Protein AF-A0A132PAQ7-F1 (afdb_monomer)

InterPro domains:
  IPR001123 Amino acid exporter protein, LeuE-type [PF01810] (1-155)
  IPR001123 Amino acid exporter protein, LeuE-type [PTHR30086] (1-157)

Mean predicted aligned error: 10.14 Å

Foldseek 3Di:
DLVLLLVLLVLLQVCVLVVCVVDPVSVVCLLLQLLVVLLVVLVVLLVCLVDVPPCPVVPDDPCPPVNVVVVVCCNSPSNSVNNCVRRNVSSVVLVVVPVCSVVSSVVSSVVVVVVVVVVVVVVVVCVVVVVDPVVSSVVSNVSSCVSNVVSVVSVVD

Radius of gyration: 18.15 Å; Cα contacts (8 Å, |Δi|>4): 152; chains: 1; bounding box: 45×29×49 Å

Organism: NCBI:txid59750

Structure (mmCIF, N/CA/C/O backbone):
data_AF-A0A132PAQ7-F1
#
_entry.id   AF-A0A132PAQ7-F1
#
loop_
_atom_site.group_PDB
_atom_site.id
_atom_site.type_symbol
_atom_site.label_atom_id
_atom_site.label_alt_id
_atom_site.label_comp_id
_atom_site.label_asym_id
_atom_site.label_entity_id
_atom_site.label_seq_id
_atom_site.pdbx_PDB_ins_code
_atom_site.Cartn_x
_atom_site.Cartn_y
_atom_site.Cartn_z
_atom_site.occupancy
_atom_site.B_iso_or_equiv
_atom_site.auth_seq_id
_atom_site.auth_comp_id
_atom_site.auth_asym_id
_atom_site.auth_atom_id
_atom_site.pdbx_PDB_model_num
ATOM 1 N N . CYS A 1 1 ? 2.328 -9.020 2.615 1.00 73.94 1 CYS A N 1
ATOM 2 C CA . CYS A 1 1 ? 2.562 -7.626 2.192 1.00 73.94 1 CYS A CA 1
ATOM 3 C C . CYS A 1 1 ? 3.959 -7.473 1.605 1.00 73.94 1 CYS A C 1
ATOM 5 O O . CYS A 1 1 ? 4.040 -7.454 0.395 1.00 73.94 1 CYS A O 1
ATOM 7 N N . THR A 1 2 ? 5.050 -7.546 2.380 1.00 73.81 2 THR A N 1
ATOM 8 C CA . THR A 1 2 ? 6.428 -7.390 1.849 1.00 73.81 2 THR A CA 1
ATOM 9 C C . THR A 1 2 ? 6.793 -8.345 0.702 1.00 73.81 2 THR A C 1
ATOM 11 O O . THR A 1 2 ? 7.418 -7.928 -0.261 1.00 73.81 2 THR A O 1
ATOM 14 N N . ILE A 1 3 ? 6.377 -9.619 0.763 1.00 75.44 3 ILE A N 1
ATOM 15 C CA . ILE A 1 3 ? 6.592 -10.574 -0.345 1.00 75.44 3 ILE A CA 1
ATOM 16 C C . ILE A 1 3 ? 5.787 -10.167 -1.590 1.00 75.44 3 ILE A C 1
ATOM 18 O O . ILE A 1 3 ? 6.291 -10.262 -2.703 1.00 75.44 3 ILE A O 1
ATOM 22 N N . SER A 1 4 ? 4.551 -9.693 -1.411 1.00 76.12 4 SER A N 1
ATOM 23 C CA . SER A 1 4 ? 3.719 -9.201 -2.513 1.00 76.12 4 SER A CA 1
ATOM 24 C C . SER A 1 4 ? 4.343 -7.963 -3.162 1.00 76.12 4 SER A C 1
ATOM 26 O O . SER A 1 4 ? 4.455 -7.922 -4.381 1.00 76.12 4 SER A O 1
ATOM 28 N N . ASP A 1 5 ? 4.818 -7.003 -2.361 1.00 80.12 5 ASP A N 1
ATOM 29 C CA . ASP A 1 5 ? 5.532 -5.816 -2.846 1.00 80.12 5 ASP A CA 1
ATOM 30 C C . ASP A 1 5 ? 6.800 -6.206 -3.602 1.00 80.12 5 ASP A C 1
ATOM 32 O O . ASP A 1 5 ? 7.032 -5.700 -4.690 1.00 80.12 5 ASP A O 1
ATOM 36 N N . LEU A 1 6 ? 7.593 -7.148 -3.079 1.00 82.25 6 LEU A N 1
ATOM 37 C CA . LEU A 1 6 ? 8.778 -7.660 -3.769 1.00 82.25 6 LEU A CA 1
ATOM 38 C C . LEU A 1 6 ? 8.431 -8.189 -5.167 1.00 82.25 6 LEU A C 1
ATOM 40 O O . LEU A 1 6 ? 9.117 -7.854 -6.131 1.00 82.25 6 LEU A O 1
ATOM 44 N N . ILE A 1 7 ? 7.365 -8.988 -5.283 1.00 79.88 7 ILE A N 1
ATOM 45 C CA . ILE A 1 7 ? 6.910 -9.540 -6.566 1.00 79.88 7 ILE A CA 1
ATOM 46 C C . ILE A 1 7 ? 6.444 -8.417 -7.504 1.00 79.88 7 ILE A C 1
ATOM 48 O O . ILE A 1 7 ? 6.826 -8.411 -8.672 1.00 79.88 7 ILE A O 1
ATOM 52 N N . LEU A 1 8 ? 5.663 -7.454 -7.005 1.00 77.44 8 LEU A N 1
ATOM 53 C CA . LEU A 1 8 ? 5.148 -6.332 -7.798 1.00 77.44 8 LEU A CA 1
ATOM 54 C C . LEU A 1 8 ? 6.270 -5.393 -8.269 1.00 77.44 8 LEU A C 1
ATOM 56 O O . LEU A 1 8 ? 6.314 -5.032 -9.443 1.00 77.44 8 LEU A O 1
ATOM 60 N N . ILE A 1 9 ? 7.216 -5.054 -7.392 1.00 79.81 9 ILE A N 1
ATOM 61 C CA . ILE A 1 9 ? 8.393 -4.234 -7.712 1.00 79.81 9 ILE A CA 1
ATOM 62 C C . ILE A 1 9 ? 9.262 -4.952 -8.749 1.00 79.81 9 ILE A C 1
ATOM 64 O O . ILE A 1 9 ? 9.651 -4.353 -9.751 1.00 79.81 9 ILE A O 1
ATOM 68 N N . ALA A 1 10 ? 9.529 -6.249 -8.556 1.00 77.50 10 ALA A N 1
ATOM 69 C CA . ALA A 1 10 ? 10.295 -7.043 -9.513 1.00 77.50 10 ALA A CA 1
ATOM 70 C C . ALA A 1 10 ? 9.596 -7.118 -10.881 1.00 77.50 10 ALA A C 1
ATOM 72 O O . ALA A 1 10 ? 10.254 -6.952 -11.907 1.00 77.50 10 ALA A O 1
ATOM 73 N N . ALA A 1 11 ? 8.272 -7.299 -10.907 1.00 77.81 11 ALA A N 1
ATOM 74 C CA . ALA A 1 11 ? 7.479 -7.287 -12.135 1.00 77.81 11 ALA A CA 1
ATOM 75 C C . ALA A 1 11 ? 7.517 -5.916 -12.838 1.00 77.81 11 ALA A C 1
ATOM 77 O O . ALA A 1 11 ? 7.661 -5.855 -14.061 1.00 77.81 11 ALA A O 1
ATOM 78 N N . GLY A 1 12 ? 7.452 -4.817 -12.080 1.00 76.25 12 GLY A N 1
ATOM 79 C CA . GLY A 1 12 ? 7.581 -3.458 -12.612 1.00 76.25 12 GLY A CA 1
ATOM 80 C C . GLY A 1 12 ? 8.935 -3.217 -13.274 1.00 76.25 12 GLY A C 1
ATOM 81 O O . GLY A 1 12 ? 8.996 -2.783 -14.425 1.00 76.25 12 GLY A O 1
ATOM 82 N N . ILE A 1 13 ? 10.022 -3.593 -12.594 1.00 76.50 13 ILE A N 1
ATOM 83 C CA . ILE A 1 13 ? 11.398 -3.476 -13.110 1.00 76.50 13 ILE A CA 1
ATOM 84 C C . ILE A 1 13 ? 11.619 -4.378 -14.330 1.00 76.50 13 ILE A C 1
ATOM 86 O O . ILE A 1 13 ? 12.286 -3.971 -15.282 1.00 76.50 13 ILE A O 1
ATOM 90 N N . ALA A 1 14 ? 11.029 -5.577 -14.332 1.00 76.75 14 ALA A N 1
ATOM 91 C CA . ALA A 1 14 ? 11.078 -6.513 -15.456 1.00 76.75 14 ALA A CA 1
ATOM 92 C C . ALA A 1 14 ? 10.315 -6.021 -16.703 1.00 76.75 14 ALA A C 1
ATOM 94 O O . ALA A 1 14 ? 10.433 -6.636 -17.761 1.00 76.75 14 ALA A O 1
ATOM 95 N N . GLY A 1 15 ? 9.569 -4.914 -16.604 1.00 70.44 15 GLY A N 1
ATOM 96 C CA . GLY A 1 15 ? 8.917 -4.261 -17.741 1.00 70.44 15 GLY A CA 1
ATOM 97 C C . GLY A 1 15 ? 7.426 -4.560 -17.884 1.00 70.44 15 GLY A C 1
ATOM 98 O O . GLY A 1 15 ? 6.812 -4.107 -18.849 1.00 70.44 15 GLY A O 1
ATOM 99 N N . VAL A 1 16 ? 6.806 -5.250 -16.919 1.00 70.75 16 VAL A N 1
ATOM 100 C CA . VAL A 1 16 ? 5.350 -5.496 -16.924 1.00 70.75 16 VAL A CA 1
ATOM 101 C C . VAL A 1 16 ? 4.570 -4.174 -16.895 1.00 70.75 16 VAL A C 1
ATOM 103 O O . VAL A 1 16 ? 3.517 -4.068 -17.519 1.00 70.75 16 VAL A O 1
ATOM 106 N N . GLY A 1 17 ? 5.121 -3.129 -16.267 1.00 66.06 17 GLY A N 1
ATOM 107 C CA . GLY A 1 17 ? 4.528 -1.789 -16.258 1.00 66.06 17 GLY A CA 1
ATOM 108 C C . GLY A 1 17 ? 4.386 -1.173 -17.655 1.00 66.06 17 GLY A C 1
ATOM 109 O O . GLY A 1 17 ? 3.358 -0.572 -17.950 1.00 66.06 17 GLY A O 1
ATOM 110 N N . ALA A 1 18 ? 5.360 -1.398 -18.544 1.00 67.75 18 ALA A N 1
ATOM 111 C CA . ALA A 1 18 ? 5.318 -0.911 -19.925 1.00 67.75 18 ALA A CA 1
ATOM 112 C C . ALA A 1 18 ? 4.283 -1.660 -20.787 1.00 67.75 18 ALA A C 1
ATOM 114 O O . ALA A 1 18 ? 3.710 -1.096 -21.716 1.00 67.75 18 ALA A O 1
ATOM 115 N N . LEU A 1 19 ? 4.010 -2.929 -20.466 1.00 70.25 19 LEU A N 1
ATOM 116 C CA . LEU A 1 19 ? 2.978 -3.722 -21.140 1.00 70.25 19 LEU A CA 1
ATOM 117 C C . LEU A 1 19 ? 1.561 -3.279 -20.736 1.00 70.25 19 LEU A C 1
ATOM 119 O O . LEU A 1 19 ? 0.648 -3.284 -21.564 1.00 70.25 19 LEU A O 1
ATOM 123 N N . ILE A 1 20 ? 1.390 -2.873 -19.474 1.00 68.62 20 ILE A N 1
ATOM 124 C CA . ILE A 1 20 ? 0.122 -2.358 -18.939 1.00 68.62 20 ILE A CA 1
ATOM 125 C C . ILE A 1 20 ? -0.188 -0.972 -19.522 1.00 68.62 20 ILE A C 1
ATOM 127 O O . ILE A 1 20 ? -1.321 -0.736 -19.934 1.00 68.62 20 ILE A O 1
ATOM 131 N N . THR A 1 21 ? 0.797 -0.072 -19.631 1.00 67.06 21 THR A N 1
ATOM 132 C CA . THR A 1 21 ? 0.593 1.259 -20.242 1.00 67.06 21 THR A CA 1
ATOM 133 C C . THR A 1 21 ? 0.325 1.204 -21.743 1.00 67.06 21 THR A C 1
ATOM 135 O O . THR A 1 21 ? -0.318 2.106 -22.275 1.00 67.06 21 THR A O 1
ATOM 138 N N . ALA A 1 22 ? 0.747 0.135 -22.424 1.00 74.81 22 ALA A N 1
ATOM 139 C CA . ALA A 1 22 ? 0.405 -0.107 -23.824 1.00 74.81 22 ALA A CA 1
ATOM 140 C C . ALA A 1 22 ? -1.086 -0.444 -24.047 1.00 74.81 22 ALA A C 1
ATOM 142 O O . ALA A 1 22 ? -1.541 -0.414 -25.188 1.00 74.81 22 ALA A O 1
ATOM 143 N N . HIS A 1 23 ? -1.851 -0.740 -22.985 1.00 76.31 23 HIS A N 1
ATOM 144 C CA . HIS A 1 23 ? -3.280 -1.065 -23.048 1.00 76.31 23 HIS A CA 1
ATOM 145 C C . HIS A 1 23 ? -4.112 -0.044 -22.243 1.00 76.31 23 HIS A C 1
ATOM 147 O O . HIS A 1 23 ? -4.340 -0.236 -21.045 1.00 76.31 23 HIS A O 1
ATOM 153 N N . PRO A 1 24 ? -4.623 1.025 -22.884 1.00 69.81 24 PRO A N 1
ATOM 154 C CA . PRO A 1 24 ? -5.390 2.086 -22.217 1.00 69.81 24 PRO A CA 1
ATOM 155 C C . PRO A 1 24 ? -6.639 1.576 -21.479 1.00 69.81 24 PRO A C 1
ATOM 157 O O . PRO A 1 24 ? -6.993 2.074 -20.406 1.00 69.81 24 PRO A O 1
ATOM 160 N N . ASP A 1 25 ? -7.276 0.534 -22.015 1.00 76.06 25 ASP A N 1
ATOM 161 C CA . ASP A 1 25 ? -8.453 -0.088 -21.405 1.00 76.06 25 ASP A CA 1
ATOM 162 C C . ASP A 1 25 ? -8.104 -0.798 -20.090 1.00 76.06 25 ASP A C 1
ATOM 164 O O . ASP A 1 25 ? -8.870 -0.732 -19.128 1.00 76.06 25 ASP A O 1
ATOM 168 N N . ALA A 1 26 ? -6.917 -1.409 -19.995 1.00 70.94 26 ALA A N 1
ATOM 169 C CA . ALA A 1 26 ? -6.454 -2.068 -18.775 1.00 70.94 26 ALA A CA 1
ATOM 170 C C . ALA A 1 26 ? -6.206 -1.054 -17.648 1.00 70.94 26 ALA A C 1
ATOM 172 O O . ALA A 1 26 ? -6.572 -1.308 -16.501 1.00 70.94 26 ALA A O 1
ATOM 173 N N . VAL A 1 27 ? -5.656 0.119 -17.978 1.00 70.00 27 VAL A N 1
ATOM 174 C CA . VAL A 1 27 ? -5.460 1.225 -17.026 1.00 70.00 27 VAL A CA 1
ATOM 175 C C . VAL A 1 27 ? -6.806 1.781 -16.553 1.00 70.00 27 VAL A C 1
ATOM 177 O O . VAL A 1 27 ? -6.991 2.016 -15.360 1.00 70.00 27 VAL A O 1
ATOM 180 N N . THR A 1 28 ? -7.775 1.927 -17.458 1.00 74.44 28 THR A N 1
ATOM 181 C CA . THR A 1 28 ? -9.130 2.400 -17.128 1.00 74.44 28 THR A CA 1
ATOM 182 C C . THR A 1 28 ? -9.869 1.426 -16.210 1.00 74.44 28 THR A C 1
ATOM 184 O O . THR A 1 28 ? -10.398 1.824 -15.170 1.00 74.44 28 THR A O 1
ATOM 187 N N . VAL A 1 29 ? -9.862 0.132 -16.546 1.00 74.81 29 VAL A N 1
ATOM 188 C CA . VAL A 1 29 ? -10.460 -0.920 -15.709 1.00 74.81 29 VAL A CA 1
ATOM 189 C C . VAL A 1 29 ? -9.766 -0.983 -14.354 1.00 74.81 29 VAL A C 1
ATOM 191 O O . VAL A 1 29 ? -10.434 -1.102 -13.326 1.00 74.81 29 VAL A O 1
ATOM 194 N N . ALA A 1 30 ? -8.441 -0.835 -14.328 1.00 72.06 30 ALA A N 1
ATOM 195 C CA . ALA A 1 30 ? -7.699 -0.785 -13.085 1.00 72.06 30 ALA A CA 1
ATOM 196 C C . ALA A 1 30 ? -8.076 0.432 -12.230 1.00 72.06 30 ALA A C 1
ATOM 198 O O . ALA A 1 30 ? -8.222 0.324 -11.013 1.00 72.06 30 ALA A O 1
ATOM 199 N N . LYS A 1 31 ? -8.315 1.580 -12.860 1.00 71.06 31 LYS A N 1
ATOM 200 C CA . LYS A 1 31 ? -8.721 2.799 -12.168 1.00 71.06 31 LYS A CA 1
ATOM 201 C C . LYS A 1 31 ? -10.095 2.669 -11.505 1.00 71.06 31 LYS A C 1
ATOM 203 O O . LYS A 1 31 ? -10.242 2.860 -10.298 1.00 71.06 31 LYS A O 1
ATOM 208 N N . PHE A 1 32 ? -11.105 2.281 -12.276 1.00 72.62 32 PHE A N 1
ATOM 209 C CA . PHE A 1 32 ? -12.465 2.145 -11.750 1.00 72.62 32 PHE A CA 1
ATOM 210 C C . PHE A 1 32 ? -12.620 0.931 -10.826 1.00 72.62 32 PHE A C 1
ATOM 212 O O . PHE A 1 32 ? -13.321 1.015 -9.816 1.00 72.62 32 PHE A O 1
ATOM 219 N N . GLY A 1 33 ? -11.924 -0.175 -11.109 1.00 74.69 33 GLY A N 1
ATOM 220 C CA . GLY A 1 33 ? -11.897 -1.349 -10.236 1.00 74.69 33 GLY A CA 1
ATOM 221 C C . GLY A 1 33 ? -11.261 -1.050 -8.876 1.00 74.69 33 GLY A C 1
ATOM 222 O O . GLY A 1 33 ? -11.780 -1.481 -7.847 1.00 74.69 33 GLY A O 1
ATOM 223 N N . GLY A 1 34 ? -10.185 -0.256 -8.853 1.00 70.56 34 GLY A N 1
ATOM 224 C CA . GLY A 1 34 ? -9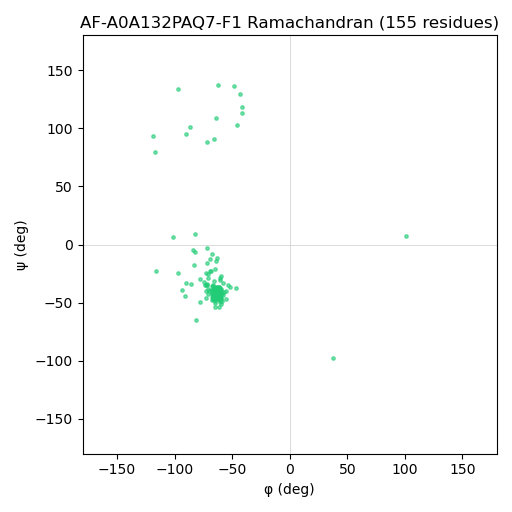.492 0.145 -7.626 1.00 70.56 34 GLY A CA 1
ATOM 225 C C . GLY A 1 34 ? -10.365 1.058 -6.779 1.00 70.56 34 GLY A C 1
ATOM 226 O O . GLY A 1 34 ? -10.549 0.806 -5.588 1.00 70.56 34 GLY A O 1
ATOM 227 N N . ALA A 1 35 ? -11.001 2.044 -7.416 1.00 69.88 35 ALA A N 1
ATOM 228 C CA . ALA A 1 35 ? -11.958 2.927 -6.761 1.00 69.88 35 ALA A CA 1
ATOM 229 C C . ALA A 1 35 ? -13.138 2.150 -6.147 1.00 69.88 35 ALA A C 1
ATOM 231 O O . ALA A 1 35 ? -13.443 2.325 -4.965 1.00 69.88 35 ALA A O 1
ATOM 232 N N . ALA A 1 36 ? -13.765 1.242 -6.905 1.00 74.50 36 ALA A N 1
ATOM 233 C CA . ALA A 1 36 ? -14.880 0.429 -6.416 1.00 74.50 36 ALA A CA 1
ATOM 234 C C . ALA A 1 36 ? -14.475 -0.463 -5.229 1.00 74.50 36 ALA A C 1
ATOM 236 O O . ALA A 1 36 ? -15.215 -0.570 -4.247 1.00 74.50 36 ALA A O 1
ATOM 237 N N . PHE A 1 37 ? -13.285 -1.065 -5.290 1.00 72.06 37 PHE A N 1
ATOM 238 C CA . PHE A 1 37 ? -12.756 -1.906 -4.222 1.00 72.06 37 PHE A CA 1
ATOM 239 C C . PHE A 1 37 ? -12.466 -1.109 -2.938 1.00 72.06 37 PHE A C 1
ATOM 241 O O . PHE A 1 37 ? -12.909 -1.506 -1.856 1.00 72.06 37 PHE A O 1
ATOM 248 N N . LEU A 1 38 ? -11.793 0.042 -3.053 1.00 70.06 38 LEU A N 1
ATOM 249 C CA . LEU A 1 38 ? -11.491 0.927 -1.921 1.00 70.06 38 LEU A CA 1
ATOM 250 C C . LEU A 1 38 ? -12.767 1.452 -1.252 1.00 70.06 38 LEU A C 1
ATOM 252 O O . LEU A 1 38 ? -12.888 1.403 -0.026 1.00 70.06 38 LEU A O 1
ATOM 256 N N . ILE A 1 39 ? -13.751 1.884 -2.047 1.00 72.19 39 ILE A N 1
ATOM 257 C CA . ILE A 1 39 ? -15.047 2.353 -1.540 1.00 72.19 39 ILE A CA 1
ATOM 258 C C . ILE A 1 39 ? -15.794 1.206 -0.849 1.00 72.19 39 ILE A C 1
ATOM 260 O O . ILE A 1 39 ? -16.274 1.377 0.272 1.00 7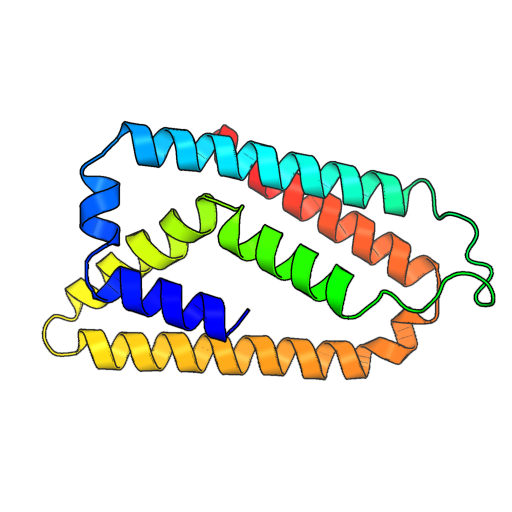2.19 39 ILE A O 1
ATOM 264 N N . GLY A 1 40 ? -15.856 0.020 -1.464 1.00 73.75 40 GLY A N 1
ATOM 265 C CA . GLY A 1 40 ? -16.511 -1.153 -0.879 1.00 73.75 40 GLY A CA 1
ATOM 266 C C . GLY A 1 40 ? -15.901 -1.569 0.463 1.00 73.75 40 GLY A C 1
ATOM 267 O O . GLY A 1 40 ? -16.628 -1.818 1.431 1.00 73.75 40 GLY A O 1
ATOM 268 N N . TYR A 1 41 ? -14.569 -1.576 0.558 1.00 70.00 41 TYR A N 1
ATOM 269 C CA . TYR A 1 41 ? -13.869 -1.855 1.811 1.00 70.00 41 TYR A CA 1
ATOM 270 C C . TYR A 1 41 ? -14.093 -0.753 2.857 1.00 70.00 41 TYR A C 1
ATOM 272 O O . TYR A 1 41 ? -14.372 -1.05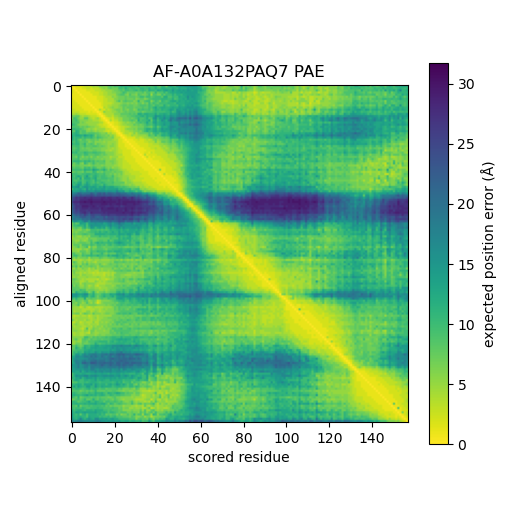2 4.020 1.00 70.00 41 TYR A O 1
ATOM 280 N N . GLY A 1 42 ? -14.047 0.518 2.451 1.00 69.44 42 GLY A N 1
ATOM 281 C CA . GLY A 1 42 ? -14.336 1.651 3.328 1.00 69.44 42 GLY A CA 1
ATOM 282 C C . GLY A 1 42 ? -15.752 1.603 3.911 1.00 69.44 42 GLY A C 1
ATOM 283 O O . GLY A 1 42 ? -15.936 1.830 5.107 1.00 69.44 42 GLY A O 1
ATOM 284 N N . VAL A 1 43 ? -16.745 1.194 3.116 1.00 75.19 43 VAL A N 1
ATOM 285 C CA . VAL A 1 43 ? -18.120 0.954 3.588 1.00 75.19 43 VAL A CA 1
ATOM 286 C C . VAL A 1 43 ? -18.174 -0.212 4.579 1.00 75.19 43 VAL A C 1
ATOM 288 O O . VAL A 1 43 ? -18.868 -0.123 5.595 1.00 75.19 43 VAL A O 1
ATOM 291 N N . LEU A 1 44 ? -17.437 -1.300 4.337 1.00 71.38 44 LEU A N 1
ATOM 292 C CA . LEU A 1 44 ? -17.366 -2.426 5.272 1.00 71.38 44 LEU A CA 1
ATOM 293 C C . LEU A 1 44 ? -16.755 -2.007 6.621 1.00 71.38 44 LEU A C 1
ATOM 295 O O . LEU A 1 44 ? -17.295 -2.368 7.670 1.00 71.38 44 LEU A O 1
ATOM 299 N N . ALA A 1 45 ? -15.683 -1.211 6.599 1.00 69.00 45 ALA A N 1
ATOM 300 C CA . ALA A 1 45 ? -15.062 -0.640 7.795 1.00 69.00 45 ALA A CA 1
ATOM 301 C C . ALA A 1 45 ? -16.012 0.330 8.526 1.00 69.00 45 ALA A C 1
ATOM 303 O O . ALA A 1 45 ? -16.205 0.210 9.736 1.00 69.00 45 ALA A O 1
ATOM 304 N N . ALA A 1 46 ? -16.714 1.206 7.797 1.00 71.62 46 ALA A N 1
ATOM 305 C CA . ALA A 1 46 ? -17.715 2.112 8.369 1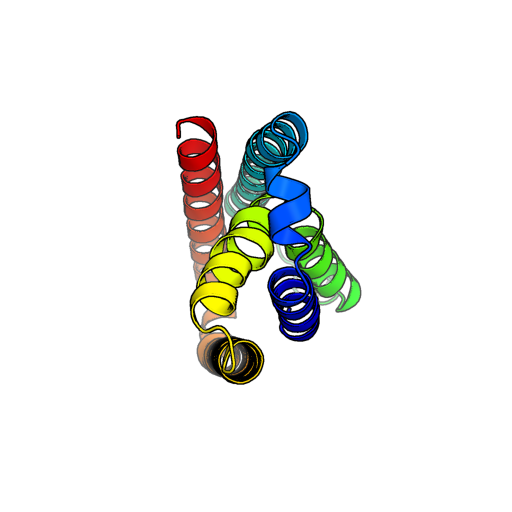.00 71.62 46 ALA A CA 1
ATOM 306 C C . ALA A 1 46 ? -18.857 1.349 9.062 1.00 71.62 46 ALA A C 1
ATOM 308 O O . ALA A 1 46 ? -19.275 1.702 10.168 1.00 71.62 46 ALA A O 1
ATOM 309 N N . ARG A 1 47 ? -19.332 0.249 8.457 1.00 74.44 47 ARG A N 1
ATOM 310 C CA . ARG A 1 47 ? -20.352 -0.621 9.068 1.00 74.44 47 ARG A CA 1
ATOM 311 C C . ARG A 1 47 ? -19.855 -1.267 10.363 1.00 74.44 47 ARG A C 1
ATOM 313 O O . ARG A 1 47 ? -20.639 -1.351 11.309 1.00 74.44 47 ARG A O 1
ATOM 320 N N . ARG A 1 48 ? -18.582 -1.683 10.433 1.00 70.19 48 ARG A N 1
ATOM 321 C CA . ARG A 1 48 ? -17.958 -2.225 11.659 1.00 70.19 48 ARG A CA 1
ATOM 322 C C . ARG A 1 48 ? -17.846 -1.163 12.760 1.00 70.19 48 ARG A C 1
ATOM 324 O O . ARG A 1 48 ? -18.189 -1.453 13.905 1.00 70.19 48 ARG A O 1
ATOM 331 N N . ALA A 1 49 ? -17.500 0.077 12.407 1.00 66.38 49 ALA A N 1
ATOM 332 C CA . ALA A 1 49 ? -17.434 1.201 13.346 1.00 66.38 49 ALA A CA 1
ATOM 333 C C . ALA A 1 49 ? -18.812 1.616 13.912 1.00 66.38 49 ALA A C 1
ATOM 335 O O . ALA A 1 49 ? -18.916 2.040 15.072 1.00 66.38 49 ALA A O 1
ATOM 336 N N . TRP A 1 50 ? -19.871 1.512 13.098 1.00 66.88 50 TRP A N 1
ATOM 337 C CA . TRP A 1 50 ? -21.243 1.902 13.457 1.00 66.88 50 TRP A CA 1
ATOM 338 C C . TRP A 1 50 ? -22.037 0.815 14.177 1.00 66.88 50 TRP A C 1
ATOM 340 O O . TRP A 1 50 ? -22.842 1.128 15.053 1.00 66.88 50 TRP A O 1
ATOM 350 N N . ARG A 1 51 ? -21.816 -0.457 13.840 1.00 57.88 51 ARG A N 1
ATOM 351 C CA . ARG A 1 51 ? -22.389 -1.598 14.560 1.00 57.88 51 ARG A CA 1
ATOM 352 C C . ARG A 1 51 ? -21.254 -2.424 15.155 1.00 57.88 51 ARG A C 1
ATOM 354 O O . ARG A 1 51 ? -20.926 -3.475 14.598 1.00 57.88 51 ARG A O 1
ATOM 361 N N . PRO A 1 52 ? -20.672 -1.998 16.292 1.00 56.34 52 PRO A N 1
ATOM 362 C CA . PRO A 1 52 ? -19.815 -2.872 17.065 1.00 56.34 52 PRO A CA 1
ATOM 363 C C . PRO A 1 52 ? -20.710 -3.992 17.593 1.00 56.34 52 PRO A C 1
ATOM 365 O O . PRO A 1 52 ? -21.359 -3.853 18.624 1.00 56.34 52 PRO A O 1
ATOM 368 N N . SER A 1 53 ? -20.828 -5.080 16.826 1.00 51.34 53 SER A N 1
ATOM 369 C CA . SER A 1 53 ? -21.376 -6.353 17.309 1.00 51.34 53 SER A CA 1
ATOM 370 C C . SER A 1 53 ? -20.810 -6.571 18.704 1.00 51.34 53 SER A C 1
ATOM 372 O O . SER A 1 53 ? -19.588 -6.571 18.850 1.00 51.34 53 SER A O 1
ATOM 374 N N . THR A 1 54 ? -21.698 -6.628 19.694 1.00 45.03 54 THR A N 1
ATOM 375 C CA . THR A 1 54 ? -21.386 -6.752 21.116 1.00 45.03 54 THR A CA 1
ATOM 376 C C . THR A 1 54 ? -20.329 -7.830 21.280 1.00 45.03 54 THR A C 1
ATOM 378 O O . THR A 1 54 ? -20.600 -9.019 21.121 1.00 45.03 54 THR A O 1
ATOM 381 N N . LEU A 1 55 ? -19.091 -7.389 21.487 1.00 43.75 55 LEU A N 1
ATOM 382 C CA . LEU A 1 55 ? -17.953 -8.255 21.716 1.00 43.75 55 LEU A CA 1
ATOM 383 C C . LEU A 1 55 ? -18.146 -8.824 23.115 1.00 43.75 55 LEU A C 1
ATOM 385 O O . LEU A 1 55 ? -17.666 -8.241 24.079 1.00 43.75 55 LEU A O 1
ATOM 389 N N . ASN A 1 56 ? -18.864 -9.940 23.225 1.00 41.25 56 ASN A N 1
ATOM 390 C CA . ASN A 1 56 ? -18.543 -10.912 24.256 1.00 41.25 56 ASN A CA 1
ATOM 391 C C . ASN A 1 56 ? -17.137 -11.417 23.906 1.00 41.25 56 ASN A C 1
ATOM 393 O O . ASN A 1 56 ? -16.981 -12.110 22.893 1.00 41.25 56 ASN A O 1
ATOM 397 N N . PRO A 1 57 ? -16.094 -11.065 24.681 1.00 47.41 57 PRO A N 1
ATOM 398 C CA . PRO A 1 57 ? -14.726 -11.503 24.401 1.00 47.41 57 PRO A CA 1
ATOM 399 C C . PRO A 1 57 ? -14.577 -13.032 24.490 1.00 47.41 57 PRO A C 1
ATOM 401 O O . PRO A 1 57 ? -13.565 -13.577 24.067 1.00 47.41 57 PRO A O 1
ATOM 404 N N . SER A 1 58 ? -15.592 -13.717 25.030 1.00 44.59 58 SER A N 1
ATOM 405 C CA . SER A 1 58 ? -15.688 -15.166 25.190 1.00 44.59 58 SER A CA 1
ATOM 406 C C . SER A 1 58 ? -16.186 -15.928 23.953 1.00 44.59 58 SER A C 1
ATOM 408 O O . SER A 1 58 ? -15.970 -17.134 23.893 1.00 44.59 58 SER A O 1
ATOM 410 N N . GLU A 1 59 ? -16.819 -15.281 22.964 1.00 42.03 59 GLU A N 1
ATOM 411 C CA . GLU A 1 59 ? -17.456 -15.992 21.831 1.00 42.03 59 GLU A CA 1
ATOM 412 C C . GLU A 1 59 ? -16.839 -15.693 20.460 1.00 42.03 59 GLU A C 1
ATOM 414 O O . GLU A 1 59 ? -16.923 -16.520 19.547 1.00 42.03 59 GLU A O 1
ATOM 419 N N . ARG A 1 60 ? -16.158 -14.552 20.285 1.00 46.84 60 ARG A N 1
ATOM 420 C CA . ARG A 1 60 ? -15.371 -14.319 19.068 1.00 46.84 60 ARG A CA 1
ATOM 421 C C . ARG A 1 60 ? -13.980 -14.901 19.230 1.00 46.84 60 ARG A C 1
ATOM 423 O O . ARG A 1 60 ? -13.101 -14.296 19.835 1.00 46.84 60 ARG A O 1
ATOM 430 N N . SER A 1 61 ? -13.797 -16.072 18.623 1.00 47.97 61 SER A N 1
ATOM 431 C CA . SER A 1 61 ? -12.481 -16.626 18.312 1.00 47.97 61 SER A CA 1
ATOM 432 C C . SER A 1 61 ? -11.595 -15.496 17.755 1.00 47.97 61 SER A C 1
ATOM 434 O O . SER A 1 61 ? -12.075 -14.767 16.878 1.00 47.97 61 SER A O 1
ATOM 436 N N . PRO A 1 62 ? -10.366 -15.290 18.272 1.00 54.00 62 PRO A N 1
ATOM 437 C CA . PRO A 1 62 ? -9.478 -14.234 17.789 1.00 54.00 62 PRO A CA 1
ATOM 438 C C . PRO A 1 62 ? -9.423 -14.293 16.264 1.00 54.00 62 PRO A C 1
ATOM 440 O O . PRO A 1 62 ? -9.371 -15.398 15.716 1.00 54.00 62 PRO A O 1
ATOM 443 N N . ALA A 1 63 ? -9.503 -13.128 15.601 1.00 55.34 63 ALA A N 1
ATOM 444 C CA . ALA A 1 63 ? -9.527 -13.024 14.141 1.00 55.34 63 ALA A CA 1
ATOM 445 C C . ALA A 1 63 ? -8.519 -14.017 13.561 1.00 55.34 63 ALA A C 1
ATOM 447 O O . ALA A 1 63 ? -7.319 -13.937 13.849 1.00 55.34 63 ALA A O 1
ATOM 448 N N . ARG A 1 64 ? -9.026 -15.035 12.857 1.00 65.88 64 ARG A N 1
ATOM 449 C CA . ARG A 1 64 ? -8.190 -16.170 12.466 1.00 65.88 64 ARG A CA 1
ATOM 450 C C . ARG A 1 64 ? -7.097 -15.620 11.564 1.00 65.88 64 ARG A C 1
ATOM 452 O O . ARG A 1 64 ? -7.384 -14.817 10.682 1.00 65.88 64 ARG A O 1
ATOM 459 N N . LEU A 1 65 ? -5.857 -16.071 11.755 1.00 59.94 65 LEU A N 1
ATOM 460 C CA . LEU A 1 65 ? -4.719 -15.668 10.921 1.00 59.94 65 LEU A CA 1
ATOM 461 C C . LEU A 1 65 ? -5.069 -15.742 9.422 1.00 59.94 65 LEU A C 1
ATOM 463 O O . LEU A 1 65 ? -4.713 -14.855 8.658 1.00 59.94 65 LEU A O 1
ATOM 467 N N . ALA A 1 66 ? -5.852 -16.752 9.034 1.00 52.19 66 ALA A N 1
ATOM 468 C CA . ALA A 1 66 ? -6.391 -16.915 7.690 1.00 52.19 66 ALA A CA 1
ATOM 469 C C . ALA A 1 66 ? -7.261 -15.735 7.212 1.00 52.19 66 ALA A C 1
ATOM 471 O O . ALA A 1 66 ? -7.120 -15.308 6.077 1.00 52.19 66 ALA A O 1
ATOM 472 N N . GLU A 1 67 ? -8.128 -15.175 8.053 1.00 60.12 67 GLU A N 1
ATOM 473 C CA . GLU A 1 67 ? -9.022 -14.065 7.698 1.00 60.12 67 GLU A CA 1
ATOM 474 C C . GLU A 1 67 ? -8.241 -12.755 7.508 1.00 60.12 67 GLU A C 1
ATOM 476 O O . GLU A 1 67 ? -8.485 -12.004 6.561 1.00 60.12 67 GLU A O 1
ATOM 481 N N . VAL A 1 68 ? -7.228 -12.526 8.352 1.00 67.44 68 VAL A N 1
ATOM 482 C CA . VAL A 1 68 ? -6.291 -11.400 8.215 1.00 67.44 68 VAL A CA 1
ATOM 483 C C . VAL A 1 68 ? -5.455 -11.549 6.946 1.00 67.44 68 VAL A C 1
ATOM 485 O O . VAL A 1 68 ? -5.352 -10.606 6.167 1.00 67.44 68 VAL A O 1
ATOM 488 N N . LEU A 1 69 ? -4.906 -12.741 6.696 1.00 65.12 69 LEU A N 1
ATOM 489 C CA . LEU A 1 69 ? -4.117 -13.021 5.497 1.00 65.12 69 LEU A CA 1
ATOM 490 C C . LEU A 1 69 ? -4.948 -12.886 4.221 1.00 65.12 69 LEU A C 1
ATOM 492 O O . LEU A 1 69 ? -4.477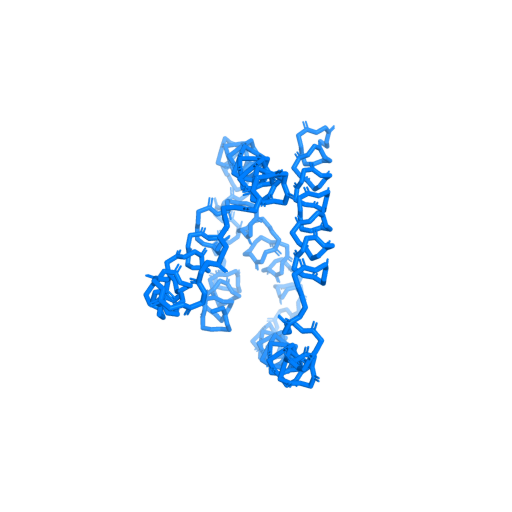 -12.258 3.280 1.00 65.12 69 LEU A O 1
ATOM 496 N N . VAL A 1 70 ? -6.176 -13.410 4.193 1.00 67.69 70 VAL A N 1
ATOM 497 C CA . VAL A 1 70 ? -7.089 -13.272 3.048 1.00 67.69 70 VAL A CA 1
ATOM 498 C C . VAL A 1 70 ? -7.445 -11.811 2.819 1.00 67.69 70 VAL A C 1
ATOM 500 O O . VAL A 1 70 ? -7.412 -11.361 1.680 1.00 67.69 70 VAL A O 1
ATOM 503 N N . THR A 1 71 ? -7.715 -11.045 3.877 1.00 67.94 71 THR A N 1
ATOM 504 C CA . THR A 1 71 ? -8.009 -9.612 3.743 1.00 67.94 71 THR A CA 1
ATOM 505 C C . THR A 1 71 ? -6.794 -8.851 3.220 1.00 67.94 71 THR A C 1
ATOM 507 O O . THR A 1 71 ? -6.927 -8.086 2.274 1.00 67.94 71 THR A O 1
ATOM 510 N N . CYS A 1 72 ? -5.597 -9.084 3.765 1.00 72.38 72 CYS A N 1
ATOM 511 C CA . CYS A 1 72 ? -4.370 -8.462 3.265 1.00 72.38 72 CYS A CA 1
ATOM 512 C C . CYS A 1 72 ? -4.071 -8.863 1.817 1.00 72.38 72 CYS A C 1
ATOM 514 O O . CYS A 1 72 ? -3.708 -8.011 1.014 1.00 72.38 72 CYS A O 1
ATOM 516 N N . LEU A 1 73 ? -4.234 -10.140 1.469 1.00 68.94 73 LEU A N 1
ATOM 517 C CA . LEU A 1 73 ? -3.984 -10.631 0.118 1.00 68.94 73 LEU A CA 1
ATOM 518 C C . LEU A 1 73 ? -5.001 -10.055 -0.870 1.00 68.94 73 LEU A C 1
ATOM 520 O O . LEU A 1 73 ? -4.602 -9.609 -1.940 1.00 68.94 73 LEU A O 1
ATOM 524 N N . ALA A 1 74 ? -6.280 -9.994 -0.493 1.00 70.19 74 ALA A N 1
ATOM 525 C CA . ALA A 1 74 ? -7.318 -9.334 -1.274 1.00 70.19 74 ALA A CA 1
ATOM 526 C C . ALA A 1 74 ? -7.011 -7.840 -1.432 1.00 70.19 74 ALA A C 1
ATOM 528 O O . ALA A 1 74 ? -7.020 -7.339 -2.544 1.00 70.19 74 ALA A O 1
ATOM 529 N N . LEU A 1 75 ? -6.648 -7.134 -0.359 1.00 69.50 75 LEU A N 1
ATOM 530 C CA . LEU A 1 75 ? -6.295 -5.714 -0.429 1.00 69.50 75 LEU A CA 1
ATOM 531 C C . LEU A 1 75 ? -5.084 -5.443 -1.326 1.00 69.50 75 LEU A C 1
ATOM 533 O O . LEU A 1 75 ? -5.060 -4.422 -2.003 1.00 69.50 75 LEU A O 1
ATOM 537 N N . THR A 1 76 ? -4.086 -6.327 -1.345 1.00 71.25 76 THR A N 1
ATOM 538 C CA . THR A 1 76 ? -2.920 -6.155 -2.217 1.00 71.25 76 THR A CA 1
ATOM 539 C C . THR A 1 76 ? -3.223 -6.552 -3.661 1.00 71.25 76 THR A C 1
ATOM 541 O O . THR A 1 76 ? -2.932 -5.788 -4.565 1.00 71.25 76 THR A O 1
ATOM 544 N N . TRP A 1 77 ? -3.813 -7.723 -3.906 1.00 71.44 77 TRP A N 1
ATOM 545 C CA . TRP A 1 77 ? -3.951 -8.266 -5.264 1.00 71.44 77 TRP A CA 1
ATOM 546 C C . TRP A 1 77 ? -5.239 -7.854 -5.974 1.00 71.44 77 TRP A C 1
ATOM 548 O O . TRP A 1 77 ? -5.226 -7.681 -7.192 1.00 71.44 77 TRP A O 1
ATOM 558 N N . LEU A 1 78 ? -6.337 -7.685 -5.232 1.00 69.88 78 LEU A N 1
ATOM 559 C CA . LEU A 1 78 ? -7.631 -7.255 -5.769 1.00 69.88 78 LEU A CA 1
ATOM 560 C C . LEU A 1 78 ? -7.729 -5.732 -5.892 1.00 69.88 78 LEU A C 1
ATOM 562 O O . LEU A 1 78 ? -8.719 -5.241 -6.419 1.00 69.88 78 LEU A O 1
ATOM 566 N N . ASN A 1 79 ? -6.721 -4.987 -5.427 1.00 69.88 79 ASN A N 1
ATOM 567 C CA . ASN A 1 79 ? -6.624 -3.556 -5.659 1.00 69.88 79 ASN A CA 1
ATOM 568 C C . ASN A 1 79 ? -5.843 -3.281 -6.950 1.00 69.88 79 ASN A C 1
ATOM 570 O O . ASN A 1 79 ? -4.612 -3.196 -6.919 1.00 69.88 79 ASN A O 1
ATOM 574 N N . PRO A 1 80 ? -6.523 -3.087 -8.088 1.00 67.56 80 PRO A N 1
ATOM 575 C CA . PRO A 1 80 ? -5.841 -2.804 -9.335 1.00 67.56 80 PRO A CA 1
ATOM 576 C C . PRO A 1 80 ? -5.069 -1.462 -9.338 1.00 67.56 80 PRO A C 1
ATOM 578 O O . PRO A 1 80 ? -4.187 -1.277 -10.175 1.00 67.56 80 PRO A O 1
ATOM 581 N N . HIS A 1 81 ? -5.305 -0.561 -8.371 1.00 70.88 81 HIS A N 1
ATOM 582 C CA . HIS A 1 81 ? -4.481 0.641 -8.171 1.00 70.88 81 HIS A CA 1
ATOM 583 C C . HIS A 1 81 ? -3.026 0.303 -7.845 1.00 70.88 81 HIS A C 1
ATOM 585 O O . HIS A 1 81 ? -2.113 0.992 -8.290 1.00 70.88 81 HIS A O 1
ATOM 591 N N . VAL A 1 82 ? -2.790 -0.775 -7.086 1.00 78.75 82 VAL A N 1
ATOM 592 C CA . VAL A 1 82 ? -1.433 -1.121 -6.642 1.00 78.75 82 VAL A CA 1
ATOM 593 C C . VAL A 1 82 ? -0.514 -1.386 -7.834 1.00 78.75 82 VAL A C 1
ATOM 595 O O . VAL A 1 82 ? 0.688 -1.152 -7.752 1.00 78.75 82 VAL A O 1
ATOM 598 N N . TYR A 1 83 ? -1.070 -1.851 -8.955 1.00 76.56 83 TYR A N 1
ATOM 599 C CA . TYR A 1 83 ? -0.314 -2.113 -10.173 1.00 76.56 83 TYR A CA 1
ATOM 600 C C . TYR A 1 83 ? 0.083 -0.807 -10.864 1.00 76.56 83 TYR A C 1
ATOM 602 O O . TYR A 1 83 ? 1.190 -0.714 -11.386 1.00 76.56 83 TYR A O 1
ATOM 610 N N . LEU A 1 84 ? -0.761 0.226 -10.813 1.00 74.06 84 LEU A N 1
ATOM 611 C CA . LEU A 1 84 ? -0.416 1.542 -11.349 1.00 74.06 84 LEU A CA 1
ATOM 612 C C . LEU A 1 84 ? 0.715 2.184 -10.536 1.00 74.06 84 LEU A C 1
ATOM 614 O O . LEU A 1 84 ? 1.717 2.599 -11.110 1.00 74.06 84 LEU A O 1
ATOM 618 N N . ASP A 1 85 ? 0.629 2.166 -9.209 1.00 74.50 85 ASP A N 1
ATOM 619 C CA . ASP A 1 85 ? 1.657 2.786 -8.363 1.00 74.50 85 ASP A CA 1
ATOM 620 C C . ASP A 1 85 ? 2.966 1.986 -8.332 1.00 74.50 85 ASP A C 1
ATOM 622 O O . ASP A 1 85 ? 4.061 2.534 -8.469 1.00 74.50 85 ASP A O 1
ATOM 626 N N . THR A 1 86 ? 2.866 0.667 -8.158 1.00 78.62 86 THR A N 1
ATOM 627 C CA . THR A 1 86 ? 4.032 -0.176 -7.848 1.00 78.62 86 THR A CA 1
ATOM 628 C C . THR A 1 86 ? 4.665 -0.771 -9.099 1.00 78.62 86 THR A C 1
ATOM 630 O O . THR A 1 86 ? 5.885 -0.864 -9.190 1.00 78.62 86 THR A O 1
ATOM 633 N N . VAL A 1 87 ? 3.856 -1.199 -10.072 1.00 78.38 87 VAL A N 1
ATOM 634 C CA . VAL A 1 87 ? 4.361 -1.875 -11.278 1.00 78.38 87 VAL A CA 1
ATOM 635 C C . VAL A 1 87 ? 4.649 -0.855 -12.375 1.00 78.38 87 VAL A C 1
ATOM 637 O O . VAL A 1 87 ? 5.699 -0.931 -13.010 1.00 78.38 87 VAL A O 1
ATOM 640 N N . VAL A 1 88 ? 3.749 0.109 -12.590 1.00 76.25 88 VAL A N 1
ATOM 641 C CA . VAL A 1 88 ? 3.916 1.135 -13.627 1.00 76.25 88 VAL A CA 1
ATOM 642 C C . VAL A 1 88 ? 4.831 2.257 -13.136 1.00 76.25 88 VAL A C 1
ATOM 644 O O . VAL A 1 88 ? 5.931 2.383 -13.661 1.00 76.25 88 VAL A O 1
ATOM 647 N N . LEU A 1 89 ? 4.438 3.018 -12.110 1.00 79.88 89 LEU A N 1
ATOM 648 C CA . LEU A 1 89 ? 5.169 4.210 -11.647 1.00 79.88 89 LEU A CA 1
ATOM 649 C C . LEU A 1 89 ? 6.564 3.875 -11.093 1.00 79.88 89 LEU A C 1
ATOM 651 O O . LEU A 1 89 ? 7.575 4.453 -11.502 1.00 79.88 89 LEU A O 1
ATOM 655 N N . LEU A 1 90 ? 6.642 2.895 -10.188 1.00 80.81 90 LEU A N 1
ATOM 656 C CA . LEU A 1 90 ? 7.929 2.444 -9.653 1.00 80.81 90 LEU A CA 1
ATOM 657 C C . LEU A 1 90 ? 8.795 1.773 -10.730 1.00 80.81 90 LEU A C 1
ATOM 659 O O . LEU A 1 90 ? 10.015 1.931 -10.727 1.00 80.81 90 LEU A O 1
ATOM 663 N N . GLY A 1 91 ? 8.173 1.046 -11.664 1.00 78.44 91 GLY A N 1
ATOM 664 C CA . GLY A 1 91 ? 8.857 0.408 -12.789 1.00 78.44 91 GLY A CA 1
ATOM 665 C C . GLY A 1 91 ? 9.451 1.416 -13.774 1.00 78.44 91 GLY A C 1
ATOM 666 O O . GLY A 1 91 ? 10.571 1.210 -14.249 1.00 78.44 91 GLY A O 1
ATOM 667 N N . THR A 1 92 ? 8.757 2.524 -14.054 1.00 77.19 92 THR A N 1
ATOM 668 C CA . THR A 1 92 ? 9.287 3.618 -14.884 1.00 77.19 92 THR A CA 1
ATOM 669 C C . THR A 1 92 ? 10.451 4.320 -14.194 1.00 77.19 92 THR A C 1
ATOM 671 O O . THR A 1 92 ? 11.513 4.443 -14.798 1.00 77.19 92 THR A O 1
ATOM 674 N N . LEU A 1 93 ? 10.309 4.661 -12.907 1.00 80.56 93 LEU A N 1
ATOM 675 C CA . LEU A 1 93 ? 11.376 5.292 -12.113 1.00 80.56 93 LEU A CA 1
ATOM 676 C C . LEU A 1 93 ? 12.622 4.403 -12.010 1.00 80.56 93 LEU A C 1
ATOM 678 O O . LEU A 1 93 ? 13.753 4.874 -12.131 1.00 80.56 93 LEU A O 1
ATOM 682 N N . ALA A 1 94 ? 12.436 3.095 -11.830 1.00 78.69 94 ALA A N 1
ATOM 683 C CA . ALA A 1 94 ? 13.549 2.158 -11.809 1.00 78.69 94 ALA A CA 1
ATOM 684 C C . ALA A 1 94 ? 14.243 2.058 -13.177 1.00 78.69 94 ALA A C 1
ATOM 686 O O . ALA A 1 94 ? 15.469 1.978 -13.234 1.00 78.69 94 ALA A O 1
ATOM 687 N N . ASN A 1 95 ? 13.487 2.074 -14.281 1.00 76.81 95 ASN A N 1
ATOM 688 C CA . ASN A 1 95 ? 14.056 1.985 -15.628 1.00 76.81 95 ASN A CA 1
ATOM 689 C C . ASN A 1 95 ? 14.775 3.268 -16.078 1.00 76.81 95 ASN A C 1
ATOM 691 O O . ASN A 1 95 ? 15.717 3.158 -16.864 1.00 76.81 95 ASN A O 1
ATOM 695 N N . GLU A 1 96 ? 14.439 4.441 -15.530 1.00 79.69 96 GLU A N 1
ATOM 696 C CA . GLU A 1 96 ? 15.237 5.671 -15.706 1.00 79.69 96 GLU A CA 1
ATOM 697 C C . GLU A 1 96 ? 16.674 5.515 -15.184 1.00 79.69 96 GLU A C 1
ATOM 699 O O . GLU A 1 96 ? 17.608 6.119 -15.705 1.00 79.69 96 GLU A O 1
ATOM 704 N N . HIS A 1 97 ? 16.887 4.638 -14.199 1.00 78.25 97 HIS A N 1
ATOM 705 C CA . HIS A 1 97 ? 18.208 4.377 -13.629 1.00 78.25 97 HIS A CA 1
ATOM 706 C C . HIS A 1 97 ? 19.046 3.382 -14.458 1.00 78.25 97 HIS A C 1
ATOM 708 O O . HIS A 1 97 ? 20.109 2.961 -13.997 1.00 78.25 97 HIS A O 1
ATOM 714 N N . HIS A 1 98 ? 18.601 2.999 -15.666 1.00 76.56 98 HIS A N 1
ATOM 715 C CA . HIS A 1 98 ? 19.285 2.134 -16.641 1.00 76.56 98 HIS A CA 1
ATOM 716 C C . HIS A 1 98 ? 20.085 0.968 -16.013 1.00 76.56 98 HIS A C 1
ATOM 718 O O . HIS A 1 98 ? 19.515 -0.073 -15.679 1.00 76.56 98 HIS A O 1
ATOM 724 N N . SER A 1 99 ? 21.407 1.118 -15.841 1.00 76.06 99 SER A N 1
ATOM 725 C CA . SER A 1 99 ? 22.305 0.085 -15.296 1.00 76.06 99 SER A CA 1
ATOM 726 C C . SER A 1 99 ? 22.099 -0.201 -13.802 1.00 76.06 99 SER A C 1
ATOM 728 O O . SER A 1 99 ? 22.416 -1.297 -13.345 1.00 76.06 99 SER A O 1
ATOM 730 N N . GLN A 1 100 ? 21.525 0.739 -13.046 1.00 81.31 100 GLN A N 1
ATOM 731 C CA . GLN A 1 100 ? 21.295 0.647 -11.599 1.00 81.31 100 GLN A CA 1
ATOM 732 C C . GLN A 1 100 ? 19.846 0.295 -11.224 1.00 81.31 100 GLN A C 1
ATOM 734 O O . GLN A 1 100 ? 19.516 0.246 -10.041 1.00 81.31 100 GLN A O 1
ATOM 739 N N . ARG A 1 101 ? 18.979 -0.021 -12.195 1.00 77.31 101 ARG A N 1
ATOM 740 C CA . ARG A 1 101 ? 17.558 -0.358 -11.964 1.00 77.31 101 ARG A CA 1
ATOM 741 C C . ARG A 1 101 ? 17.320 -1.452 -10.913 1.00 77.31 101 ARG A C 1
ATOM 743 O O . ARG A 1 101 ? 16.386 -1.367 -10.121 1.00 77.31 101 ARG A O 1
ATOM 750 N N . TRP A 1 102 ? 18.197 -2.457 -10.856 1.00 77.25 102 TRP A N 1
ATOM 751 C CA . TRP A 1 102 ? 18.130 -3.534 -9.859 1.00 77.25 102 TRP A CA 1
ATOM 752 C C . TRP A 1 102 ? 18.575 -3.077 -8.468 1.00 77.25 102 TRP A C 1
ATOM 754 O O . TRP A 1 102 ? 18.033 -3.543 -7.469 1.00 77.25 102 TRP A O 1
ATOM 764 N N . LEU A 1 103 ? 19.522 -2.138 -8.400 1.00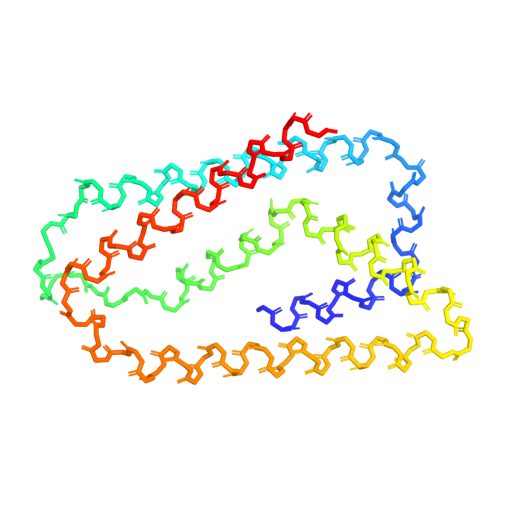 84.31 103 LEU A N 1
ATOM 765 C CA . LEU A 1 103 ? 19.978 -1.537 -7.148 1.00 84.31 103 LEU A CA 1
ATOM 766 C C . LEU A 1 103 ? 18.890 -0.626 -6.559 1.00 84.31 103 LEU A C 1
ATOM 768 O O . LEU A 1 103 ? 18.620 -0.684 -5.361 1.00 84.31 103 LEU A O 1
ATOM 772 N N . PHE A 1 104 ? 18.197 0.133 -7.415 1.00 82.25 104 PHE A N 1
ATOM 773 C CA . PHE A 1 104 ? 17.001 0.890 -7.043 1.00 82.25 104 PHE A CA 1
ATOM 774 C C . PHE A 1 104 ? 15.890 -0.038 -6.526 1.00 82.25 104 PHE A C 1
ATOM 776 O O . PHE A 1 104 ? 15.337 0.197 -5.453 1.00 82.25 104 PHE A O 1
ATOM 783 N N . GLY A 1 105 ? 15.622 -1.142 -7.233 1.00 80.56 105 GLY A N 1
ATOM 784 C CA . GLY A 1 105 ? 14.664 -2.160 -6.796 1.00 80.56 105 GLY A CA 1
ATOM 785 C C . GLY A 1 105 ? 14.994 -2.765 -5.433 1.00 80.56 105 GLY A C 1
ATOM 786 O O . GLY A 1 105 ? 14.114 -2.882 -4.582 1.00 80.56 105 GLY A O 1
ATOM 787 N N . ALA A 1 106 ? 16.265 -3.090 -5.187 1.00 82.81 106 ALA A N 1
ATOM 788 C CA . ALA A 1 106 ? 16.719 -3.574 -3.886 1.00 82.81 106 ALA A CA 1
ATOM 789 C C . ALA A 1 106 ? 16.486 -2.534 -2.774 1.00 82.81 106 ALA A C 1
ATOM 791 O O . ALA A 1 106 ? 16.026 -2.892 -1.688 1.00 82.81 106 ALA A O 1
ATOM 792 N N . GLY A 1 107 ? 16.730 -1.250 -3.057 1.00 85.06 107 GLY A N 1
ATOM 793 C CA . GLY A 1 107 ? 16.419 -0.144 -2.149 1.00 85.06 107 GLY A CA 1
ATOM 794 C C . GLY A 1 107 ? 14.922 -0.018 -1.850 1.00 85.06 107 GLY A C 1
ATOM 795 O O . GLY A 1 107 ? 14.539 0.091 -0.686 1.00 85.06 107 GLY A O 1
ATOM 796 N N . ALA A 1 108 ? 14.068 -0.113 -2.872 1.00 84.00 108 ALA A N 1
ATOM 797 C CA . ALA A 1 108 ? 12.613 -0.070 -2.714 1.00 84.00 108 ALA A CA 1
ATOM 798 C C . ALA A 1 108 ? 12.084 -1.241 -1.864 1.00 84.00 108 ALA A C 1
ATOM 800 O O . ALA A 1 108 ? 11.265 -1.049 -0.963 1.00 84.00 108 ALA A O 1
ATOM 801 N N . VAL A 1 109 ? 12.607 -2.449 -2.087 1.00 83.62 109 VAL A N 1
ATOM 802 C CA . VAL A 1 109 ? 12.275 -3.636 -1.284 1.00 83.62 109 VAL A CA 1
ATOM 803 C C . VAL A 1 109 ? 12.744 -3.471 0.161 1.00 83.62 109 VAL A C 1
ATOM 805 O O . VAL A 1 109 ? 11.983 -3.765 1.084 1.00 83.62 109 VAL A O 1
ATOM 808 N N . ALA A 1 110 ? 13.967 -2.980 0.379 1.00 84.69 110 ALA A N 1
ATOM 809 C CA . ALA A 1 110 ? 14.495 -2.735 1.720 1.00 84.69 110 ALA A CA 1
ATOM 810 C C . ALA A 1 110 ? 13.670 -1.676 2.470 1.00 84.69 110 ALA A C 1
ATOM 812 O O . ALA A 1 110 ? 13.356 -1.864 3.646 1.00 84.69 110 ALA A O 1
ATOM 813 N N . ALA A 1 111 ? 13.255 -0.607 1.785 1.00 84.44 111 ALA A N 1
ATOM 814 C CA . ALA A 1 111 ? 12.372 0.413 2.339 1.00 84.44 111 ALA A CA 1
ATOM 815 C C . ALA A 1 111 ? 10.999 -0.166 2.723 1.00 84.44 111 ALA A C 1
ATOM 817 O O . ALA A 1 111 ? 10.535 0.074 3.837 1.00 84.44 111 ALA A O 1
ATOM 818 N N . SER A 1 112 ? 10.385 -0.989 1.863 1.00 83.69 112 SER A N 1
ATOM 819 C CA . SER A 1 112 ? 9.118 -1.675 2.172 1.00 83.69 112 SER A CA 1
ATOM 820 C C . SER A 1 112 ? 9.269 -2.639 3.359 1.00 83.69 112 SER A C 1
ATOM 822 O O . SER A 1 112 ? 8.450 -2.640 4.282 1.00 83.69 112 SER A O 1
ATOM 824 N N . ALA A 1 113 ? 10.357 -3.413 3.412 1.00 83.81 113 ALA A N 1
ATOM 825 C CA . ALA A 1 113 ? 10.644 -4.305 4.534 1.00 83.81 113 ALA A CA 1
ATOM 826 C C . ALA A 1 113 ? 10.809 -3.534 5.854 1.00 83.81 113 ALA A C 1
ATOM 828 O O . ALA A 1 113 ? 10.224 -3.922 6.871 1.00 83.81 113 ALA A O 1
ATOM 829 N N . LEU A 1 114 ? 11.548 -2.421 5.837 1.00 88.56 114 LEU A N 1
ATOM 830 C CA . LEU A 1 114 ? 11.730 -1.562 7.005 1.00 88.56 114 LEU A CA 1
ATOM 831 C C . LEU A 1 114 ? 10.402 -0.936 7.446 1.00 88.56 114 LEU A C 1
ATOM 833 O O . LEU A 1 114 ? 10.084 -0.943 8.635 1.00 88.56 114 LEU A O 1
ATOM 837 N N . TRP A 1 115 ? 9.603 -0.465 6.489 1.00 85.56 115 TRP A N 1
ATOM 838 C CA . TRP A 1 115 ? 8.289 0.120 6.732 1.00 85.56 115 TRP A CA 1
ATOM 839 C C . TRP A 1 115 ? 7.323 -0.873 7.385 1.00 85.56 115 TRP A C 1
ATOM 841 O O . TRP A 1 115 ? 6.790 -0.599 8.462 1.00 85.56 115 TRP A O 1
ATOM 851 N N . PHE A 1 116 ? 7.138 -2.061 6.799 1.00 81.31 116 PHE A N 1
ATOM 852 C CA . PHE A 1 116 ? 6.248 -3.083 7.363 1.00 81.31 116 PHE A CA 1
ATOM 853 C C . PHE A 1 116 ? 6.732 -3.598 8.719 1.00 81.31 116 PHE A C 1
ATOM 855 O O . PHE A 1 116 ? 5.915 -3.833 9.612 1.00 81.31 116 PHE A O 1
ATOM 862 N N . THR A 1 117 ? 8.047 -3.729 8.907 1.00 83.06 117 THR A N 1
ATOM 863 C CA . THR A 1 117 ? 8.625 -4.100 10.207 1.00 83.06 117 THR A CA 1
ATOM 864 C C . THR A 1 117 ? 8.366 -3.009 11.248 1.00 83.06 117 THR A C 1
ATOM 866 O O . THR A 1 117 ? 7.968 -3.313 12.376 1.00 83.06 117 THR A O 1
ATOM 869 N N . GLY A 1 118 ? 8.508 -1.738 10.861 1.00 85.56 118 GLY A N 1
ATOM 870 C CA . GLY A 1 118 ? 8.177 -0.577 11.685 1.00 85.56 118 GLY A CA 1
ATOM 871 C C . GLY A 1 118 ? 6.702 -0.544 12.086 1.00 85.56 118 GLY A C 1
ATOM 872 O O . GLY A 1 118 ? 6.399 -0.397 13.271 1.00 85.56 118 GLY A O 1
ATOM 873 N N . LEU A 1 119 ? 5.787 -0.776 11.140 1.00 79.44 119 LEU A N 1
ATOM 874 C CA . LEU A 1 119 ? 4.350 -0.884 11.412 1.00 79.44 119 LEU A CA 1
ATOM 875 C C . LEU A 1 119 ? 4.025 -2.056 12.343 1.00 79.44 119 LEU A C 1
ATOM 877 O O . LEU A 1 119 ? 3.243 -1.891 13.276 1.00 79.44 119 LEU A O 1
ATOM 881 N N . GLY A 1 120 ? 4.648 -3.221 12.145 1.00 79.06 120 GLY A N 1
ATOM 882 C CA . GLY A 1 120 ? 4.451 -4.389 13.006 1.00 79.06 120 GLY A CA 1
ATOM 883 C C . GLY A 1 120 ? 4.919 -4.153 14.446 1.00 79.06 120 GLY A C 1
ATOM 884 O O . GLY A 1 120 ? 4.202 -4.464 15.400 1.00 79.06 120 GL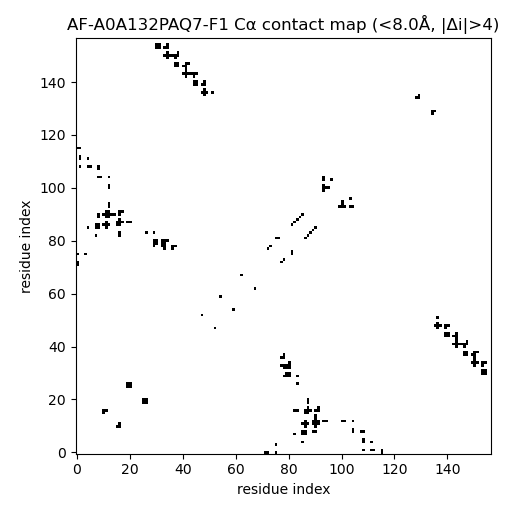Y A O 1
ATOM 885 N N . LEU A 1 121 ? 6.095 -3.544 14.624 1.00 79.62 121 LEU A N 1
ATOM 886 C CA . LEU A 1 121 ? 6.622 -3.169 15.942 1.00 79.62 121 LEU A CA 1
ATOM 887 C C . LEU A 1 121 ? 5.800 -2.048 16.597 1.00 79.62 121 LEU A C 1
ATOM 889 O O . LEU A 1 121 ? 5.548 -2.096 17.804 1.00 79.62 121 LEU A O 1
ATOM 893 N N . GLY A 1 122 ? 5.356 -1.062 15.814 1.00 78.06 122 GLY A N 1
ATOM 894 C CA . GLY A 1 122 ? 4.483 0.023 16.264 1.00 78.06 122 GLY A CA 1
ATOM 895 C C . GLY A 1 122 ? 3.118 -0.488 16.724 1.00 78.06 122 GLY A C 1
ATOM 896 O O . GLY A 1 122 ? 2.671 -0.150 17.820 1.00 78.06 122 GLY A O 1
ATOM 897 N N . ALA A 1 123 ? 2.509 -1.395 15.958 1.00 73.81 123 ALA A N 1
ATOM 898 C CA . ALA A 1 123 ? 1.261 -2.059 16.324 1.00 73.81 123 ALA A CA 1
ATOM 899 C C . ALA A 1 123 ? 1.401 -2.850 17.633 1.00 73.81 123 ALA A C 1
ATOM 901 O O . ALA A 1 123 ? 0.507 -2.810 18.475 1.00 73.81 123 ALA A O 1
ATOM 902 N N . ARG A 1 124 ? 2.551 -3.503 17.856 1.00 69.50 124 ARG A N 1
ATOM 903 C CA . ARG A 1 124 ? 2.849 -4.213 19.110 1.00 69.50 124 ARG A CA 1
ATOM 904 C C . ARG A 1 124 ? 2.917 -3.280 20.323 1.00 69.50 124 ARG A C 1
ATOM 906 O O . ARG A 1 124 ? 2.454 -3.660 21.392 1.00 69.50 124 ARG A O 1
ATOM 913 N N . ARG A 1 125 ? 3.449 -2.061 20.167 1.00 71.25 125 ARG A N 1
ATOM 914 C CA . ARG A 1 125 ? 3.447 -1.039 21.235 1.00 71.25 125 ARG A CA 1
ATOM 915 C C . ARG A 1 125 ? 2.058 -0.449 21.482 1.00 71.25 125 ARG A C 1
ATOM 917 O O . ARG A 1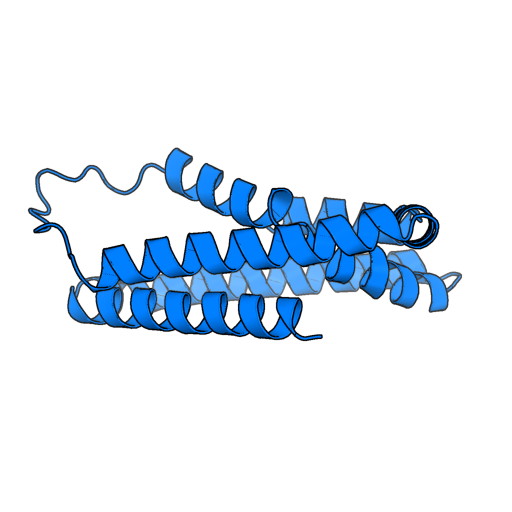 125 ? 1.716 -0.155 22.621 1.00 71.25 125 ARG A O 1
ATOM 924 N N . LEU A 1 126 ? 1.251 -0.320 20.432 1.00 68.06 126 LEU A N 1
ATOM 925 C CA . LEU A 1 126 ? -0.127 0.176 20.504 1.00 68.06 126 LEU A CA 1
ATOM 926 C C . LEU A 1 126 ? -1.141 -0.911 20.912 1.00 68.06 126 LEU A C 1
ATOM 928 O O . LEU A 1 126 ? -2.295 -0.594 21.187 1.00 68.06 126 LEU A O 1
ATOM 932 N N . ALA A 1 127 ? -0.717 -2.175 21.026 1.00 64.69 127 ALA A N 1
ATOM 933 C CA . ALA A 1 127 ? -1.560 -3.302 21.432 1.00 64.69 127 ALA A CA 1
ATOM 934 C C . ALA A 1 127 ? -2.285 -3.063 22.767 1.00 64.69 127 ALA A C 1
ATOM 936 O O . ALA A 1 127 ? -3.445 -3.444 22.904 1.00 64.69 127 ALA A O 1
ATOM 937 N N . GLY A 1 128 ? -1.646 -2.367 23.715 1.00 63.09 128 GLY A N 1
ATOM 938 C CA . GLY A 1 128 ? -2.277 -1.982 24.983 1.00 63.09 128 GLY A CA 1
ATOM 939 C C . GLY A 1 128 ? -3.437 -0.987 24.826 1.00 63.09 128 GLY A C 1
ATOM 940 O O . GLY A 1 128 ? -4.410 -1.059 25.570 1.00 63.09 128 GLY A O 1
ATOM 941 N N . LEU A 1 129 ? -3.391 -0.101 23.824 1.00 62.31 129 LEU A N 1
ATOM 942 C CA . LEU A 1 129 ? -4.460 0.865 23.520 1.00 62.31 129 LEU A CA 1
ATOM 943 C C . LEU A 1 129 ? -5.638 0.210 22.780 1.00 62.31 129 LEU A C 1
ATOM 945 O O . LEU A 1 129 ? -6.789 0.618 22.970 1.00 62.31 129 LEU A O 1
ATOM 949 N N . PHE A 1 130 ? -5.369 -0.841 21.994 1.00 61.66 130 PHE A N 1
ATOM 950 C CA . PHE A 1 130 ? -6.380 -1.645 21.292 1.00 61.66 130 PHE A CA 1
ATOM 951 C C . PHE A 1 130 ? -7.216 -2.551 22.212 1.00 61.66 130 PHE A C 1
ATOM 953 O O . PHE A 1 130 ? -8.155 -3.188 21.739 1.00 61.66 130 PHE A O 1
ATOM 960 N N . ALA A 1 131 ? -6.936 -2.592 23.518 1.00 63.06 131 ALA A N 1
ATOM 961 C CA . ALA A 1 131 ? -7.792 -3.267 24.496 1.00 63.06 131 ALA A CA 1
ATOM 962 C C . ALA A 1 131 ? -9.114 -2.516 24.756 1.00 63.06 131 ALA A C 1
ATOM 964 O O . ALA A 1 131 ? -10.056 -3.088 25.302 1.00 63.06 131 ALA A O 1
ATOM 965 N N . THR A 1 132 ? -9.206 -1.239 24.360 1.00 66.50 132 THR A N 1
ATOM 966 C CA . THR A 1 132 ? -10.417 -0.433 24.553 1.00 66.50 132 THR A CA 1
ATOM 967 C C . THR A 1 132 ? -11.286 -0.406 23.285 1.00 66.50 132 THR A C 1
ATOM 969 O O . THR A 1 132 ? -10.783 -0.159 22.184 1.00 66.50 132 THR A O 1
ATOM 972 N N . PRO A 1 133 ? -12.614 -0.610 23.404 1.00 67.81 133 PRO A N 1
ATOM 973 C CA . PRO A 1 133 ? -13.523 -0.628 22.254 1.00 67.81 133 PRO A CA 1
ATOM 974 C C . PRO A 1 133 ? -13.613 0.726 21.528 1.00 67.81 133 PRO A C 1
ATOM 976 O O . PRO A 1 133 ? -13.966 0.775 20.352 1.00 67.81 133 PRO A O 1
ATOM 979 N N . MET A 1 134 ? -13.265 1.831 22.195 1.00 70.75 134 MET A N 1
ATOM 980 C CA . MET A 1 134 ? -13.241 3.166 21.592 1.00 70.75 134 MET A CA 1
ATOM 981 C C . MET A 1 134 ? -12.069 3.346 20.615 1.00 70.75 134 MET A C 1
ATOM 983 O O . MET A 1 134 ? -12.281 3.879 19.527 1.00 70.75 134 MET A O 1
ATOM 987 N N . THR A 1 135 ? -10.875 2.826 20.930 1.00 73.00 135 THR A N 1
ATOM 988 C CA . THR A 1 135 ? -9.717 2.849 20.015 1.00 73.00 135 THR A CA 1
ATOM 989 C C . THR A 1 135 ? -9.999 2.075 18.730 1.00 73.00 135 THR A C 1
ATOM 991 O O . THR A 1 135 ? -9.663 2.544 17.647 1.00 73.00 135 THR A O 1
ATOM 994 N N . TRP A 1 136 ? -10.686 0.932 18.826 1.00 66.81 136 TRP A N 1
ATOM 995 C CA . TRP A 1 136 ? -11.114 0.163 17.652 1.00 66.81 136 TRP A CA 1
ATOM 996 C C . TRP A 1 136 ? -12.094 0.931 16.765 1.00 66.81 136 TRP A C 1
ATOM 998 O O . TRP A 1 136 ? -11.931 0.954 15.549 1.00 66.81 136 TRP A O 1
ATOM 1008 N N . ARG A 1 137 ? -13.075 1.621 17.361 1.00 70.69 137 ARG A N 1
ATOM 1009 C CA . ARG A 1 137 ? -14.034 2.436 16.596 1.00 70.69 137 ARG A CA 1
ATOM 1010 C C . ARG A 1 137 ? -13.363 3.611 15.892 1.00 70.69 137 ARG A C 1
ATOM 1012 O O . ARG A 1 137 ? -13.719 3.901 14.755 1.00 70.69 137 ARG A O 1
ATOM 1019 N N . ILE A 1 138 ? -12.407 4.272 16.548 1.00 76.38 138 ILE A N 1
ATOM 1020 C CA . ILE A 1 138 ? -11.641 5.371 15.943 1.00 76.38 138 ILE A CA 1
ATOM 1021 C C . ILE A 1 138 ? -10.781 4.840 14.792 1.00 76.38 138 ILE A C 1
ATOM 1023 O O . ILE A 1 138 ? -10.787 5.433 13.717 1.00 76.38 138 ILE A O 1
ATOM 1027 N N . LEU A 1 139 ? -10.099 3.707 14.980 1.00 72.12 139 LEU A N 1
ATOM 1028 C CA . LEU A 1 139 ? -9.291 3.082 13.934 1.00 72.12 139 LEU A CA 1
ATOM 1029 C C . LEU A 1 139 ? -10.139 2.722 12.706 1.00 72.12 139 LEU A C 1
ATOM 1031 O O . LEU A 1 139 ? -9.799 3.128 11.596 1.00 72.12 139 LEU A O 1
ATOM 1035 N N . ASP A 1 140 ? -11.258 2.020 12.899 1.00 73.00 140 ASP A N 1
ATOM 1036 C CA . ASP A 1 140 ? -12.150 1.633 11.800 1.00 73.00 140 ASP A CA 1
ATOM 1037 C C . ASP A 1 140 ? -12.755 2.859 11.096 1.00 73.00 140 ASP A C 1
ATOM 1039 O O . ASP A 1 140 ? -12.894 2.860 9.873 1.00 73.00 140 ASP A O 1
ATOM 1043 N N . ALA A 1 141 ? -13.071 3.927 11.839 1.00 74.56 141 ALA A N 1
ATOM 1044 C CA . ALA A 1 141 ? -13.556 5.180 11.264 1.00 74.56 141 ALA A CA 1
ATOM 1045 C C . ALA A 1 141 ? -12.483 5.883 10.418 1.00 74.56 141 ALA A C 1
ATOM 1047 O O . ALA A 1 141 ? -12.775 6.323 9.306 1.00 74.56 141 ALA A O 1
ATOM 1048 N N . VAL A 1 142 ? -11.239 5.952 10.901 1.00 79.38 142 VAL A N 1
ATOM 1049 C CA . VAL A 1 142 ? -10.112 6.527 10.148 1.00 79.38 142 VAL A CA 1
ATOM 1050 C C . VAL A 1 142 ? -9.839 5.713 8.883 1.00 79.38 142 VAL A C 1
ATOM 1052 O O . VAL A 1 142 ? -9.700 6.294 7.808 1.00 79.38 142 VAL A O 1
ATOM 1055 N N . ILE A 1 143 ? -9.829 4.378 8.980 1.00 74.44 143 ILE A N 1
ATOM 1056 C CA . ILE A 1 143 ? -9.675 3.487 7.821 1.00 74.44 143 ILE A CA 1
ATOM 1057 C C . ILE A 1 143 ? -10.802 3.728 6.813 1.00 74.44 143 ILE A C 1
ATOM 1059 O O . ILE A 1 143 ? -10.529 3.862 5.622 1.00 74.44 143 ILE A O 1
ATOM 1063 N N . ALA A 1 144 ? -12.053 3.826 7.270 1.00 73.44 144 ALA A N 1
ATOM 1064 C CA . ALA A 1 144 ? -13.194 4.083 6.398 1.00 73.44 144 ALA A CA 1
ATOM 1065 C C . ALA A 1 144 ? -13.067 5.422 5.658 1.00 73.44 144 ALA A C 1
ATOM 1067 O O . ALA A 1 144 ? -13.194 5.453 4.435 1.00 73.44 144 ALA A O 1
ATOM 1068 N N . VAL A 1 145 ? -12.769 6.509 6.377 1.00 82.06 145 VAL A N 1
ATOM 1069 C CA . VAL A 1 145 ? -12.598 7.847 5.787 1.00 82.06 145 VAL A CA 1
ATOM 1070 C C . VAL A 1 145 ? -11.454 7.855 4.776 1.00 82.06 145 VAL A C 1
ATOM 1072 O O . VAL A 1 145 ? -11.627 8.352 3.666 1.00 82.06 145 VAL A O 1
ATOM 1075 N N . MET A 1 146 ? -10.309 7.265 5.125 1.00 79.25 146 MET A N 1
ATOM 1076 C CA . MET A 1 146 ? -9.138 7.230 4.251 1.00 79.25 146 MET A CA 1
ATOM 1077 C C . MET A 1 146 ? -9.399 6.409 2.980 1.00 79.25 146 MET A C 1
ATOM 1079 O O . MET A 1 146 ? -9.102 6.873 1.884 1.00 79.25 146 MET A O 1
ATOM 1083 N N . MET A 1 147 ? -10.000 5.222 3.099 1.00 76.38 147 MET A N 1
ATOM 1084 C CA . MET A 1 147 ? -10.296 4.353 1.951 1.00 76.38 147 MET A CA 1
ATOM 1085 C C . MET A 1 147 ? -11.358 4.955 1.023 1.00 76.38 147 MET A C 1
ATOM 1087 O O . MET A 1 147 ? -11.193 4.922 -0.195 1.00 76.38 147 MET A O 1
ATOM 1091 N N . ILE A 1 148 ? -12.415 5.557 1.581 1.00 76.12 148 ILE A N 1
ATOM 1092 C CA . ILE A 1 148 ? -13.445 6.247 0.791 1.00 76.12 148 ILE A CA 1
ATOM 1093 C C . ILE A 1 148 ? -12.852 7.483 0.108 1.00 76.12 148 ILE A C 1
ATOM 1095 O O . ILE A 1 148 ? -13.078 7.680 -1.082 1.00 76.12 148 ILE A O 1
ATOM 1099 N N . GLY A 1 149 ? -12.065 8.287 0.829 1.00 79.88 149 GLY A N 1
ATOM 1100 C CA . GLY A 1 149 ? -11.418 9.478 0.279 1.00 79.88 149 GLY A CA 1
ATOM 1101 C C . GLY A 1 149 ? -10.477 9.149 -0.880 1.00 79.88 149 GLY A C 1
ATOM 1102 O O . GLY A 1 149 ? -10.577 9.769 -1.937 1.00 79.88 149 GLY A O 1
ATOM 1103 N N . LEU A 1 150 ? -9.626 8.129 -0.719 1.00 78.44 150 LEU A N 1
ATOM 1104 C CA . LEU A 1 150 ? -8.744 7.651 -1.787 1.00 78.44 150 LEU A CA 1
ATOM 1105 C C . LEU A 1 150 ? -9.538 7.111 -2.982 1.00 78.44 150 LEU A C 1
ATOM 1107 O O . LEU A 1 150 ? -9.237 7.465 -4.118 1.00 78.44 150 LEU A O 1
ATOM 1111 N N . GLY A 1 151 ? -10.584 6.312 -2.744 1.00 72.50 151 GLY A N 1
ATOM 1112 C CA . GLY A 1 151 ? -11.430 5.783 -3.816 1.00 72.50 151 GLY A CA 1
ATOM 1113 C C . GLY A 1 151 ? -12.174 6.871 -4.599 1.00 72.50 151 GLY A C 1
ATOM 1114 O O . GLY A 1 151 ? -12.245 6.799 -5.823 1.00 72.50 151 GLY A O 1
ATOM 1115 N N . ILE A 1 152 ? -12.675 7.910 -3.920 1.00 78.88 152 ILE A N 1
ATOM 1116 C CA . ILE A 1 152 ? -13.310 9.070 -4.566 1.00 78.88 152 ILE A CA 1
ATOM 1117 C C . ILE A 1 152 ? -12.281 9.884 -5.352 1.00 78.88 152 ILE A C 1
ATOM 1119 O O . ILE A 1 152 ? -12.529 10.209 -6.509 1.00 78.88 152 ILE A O 1
ATOM 1123 N N . GLY A 1 153 ? -11.124 10.193 -4.758 1.00 77.00 153 GLY A N 1
ATOM 1124 C CA . GLY A 1 153 ? -10.058 10.922 -5.449 1.00 77.00 153 GLY A CA 1
ATOM 1125 C C . GLY A 1 153 ? -9.605 10.200 -6.717 1.00 77.00 153 GLY A C 1
ATOM 1126 O O . GLY A 1 153 ? -9.457 10.823 -7.763 1.00 77.00 153 GLY A O 1
ATOM 1127 N N . MET A 1 154 ? -9.499 8.873 -6.653 1.00 71.75 154 MET A N 1
ATOM 1128 C CA . MET A 1 154 ? -9.169 8.029 -7.799 1.00 71.75 154 MET A CA 1
ATOM 1129 C C . MET A 1 154 ? -10.271 8.026 -8.872 1.00 71.75 154 MET A C 1
ATOM 1131 O O . MET A 1 154 ? -9.964 8.054 -10.061 1.00 71.75 154 MET A O 1
ATOM 1135 N N . ALA A 1 155 ? -11.547 8.020 -8.478 1.00 71.38 155 ALA A N 1
ATOM 1136 C CA . ALA A 1 155 ? -12.673 8.083 -9.412 1.00 71.38 155 ALA A CA 1
ATOM 1137 C C . ALA A 1 155 ? -12.835 9.457 -10.095 1.00 71.38 155 ALA A C 1
ATOM 1139 O O . ALA A 1 155 ? -13.426 9.521 -11.171 1.00 71.38 155 ALA A O 1
ATOM 1140 N N . LEU A 1 156 ? -12.357 10.533 -9.457 1.00 73.69 156 LEU A N 1
ATOM 1141 C CA . LEU A 1 156 ? -12.463 11.916 -9.946 1.00 73.69 156 LEU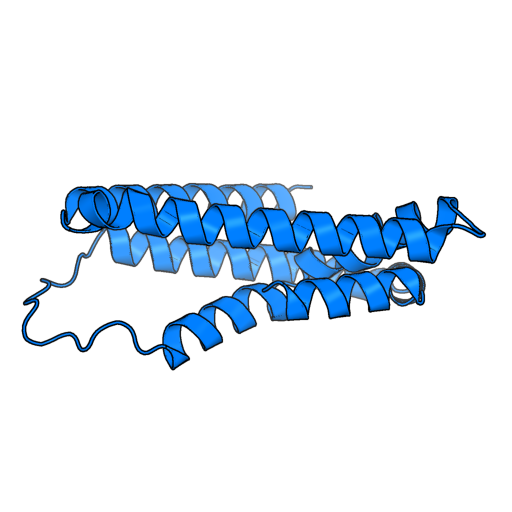 A CA 1
ATOM 1142 C C . LEU A 1 156 ? -11.215 12.423 -10.685 1.00 73.69 156 LEU A C 1
ATOM 1144 O O . LEU A 1 156 ? -11.332 13.368 -11.466 1.00 73.69 156 LEU A O 1
ATOM 1148 N N . SER A 1 157 ? -10.035 11.847 -10.419 1.00 63.28 157 SER A N 1
ATOM 1149 C CA . SER A 1 157 ? -8.840 12.009 -11.271 1.00 63.28 157 SER A CA 1
ATOM 1150 C C . SER A 1 157 ? -9.080 11.450 -12.663 1.00 63.28 157 SER A C 1
ATOM 1152 O O . SER A 1 157 ? -8.219 11.591 -13.556 1.00 63.28 157 SER A O 1
#

pLDDT: mean 72.0, std 9.26, range [41.25, 88.56]

Sequence (157 aa):
CTISDLILIAAGIAGVGALITAHPDAVTVAKFGGAAFLIGYGVLAARRAWRPSTLNPSERSPARLAEVLVTCLALTWLNPHVYLDTVVLLGTLANEHHSQRWLFGAGAVAASALWFTGLGLGARRLAGLFATPMTWRILDAVIAVMMIGLGIGMALS

Solvent-accessible surface area (backbone atoms only — not comparable to full-atom values): 8100 Å² total; per-residue (Å²): 106,62,69,56,50,44,53,38,42,51,40,5,60,74,43,54,20,62,60,45,69,74,33,67,65,58,51,49,51,22,41,53,45,19,17,52,45,30,33,53,51,12,51,54,31,39,49,47,42,73,52,66,70,80,77,55,81,88,73,59,74,71,82,47,69,65,58,54,50,50,50,53,49,43,61,56,70,63,25,40,45,51,46,51,55,37,14,27,52,46,12,52,60,23,54,74,46,61,94,44,25,66,59,49,48,51,49,54,45,50,51,46,46,51,48,54,51,48,50,54,55,48,49,62,70,44,48,74,58,60,74,39,74,64,50,49,33,52,50,28,42,52,51,14,53,52,29,33,51,51,15,50,52,53,66,72,106

Secondary structure (DSSP, 8-state):
-HHHHHHHHHHHHTTHHHHHHT-HHHHHHHHHHHHHHHHHHHHHHHHHHH------TTTS----HHHHHHHHHHHHHS-THHIIIIIIIHHHHHHHTGGGHHHHHHHHHHHHHHHHHHHHHHHHHHTTGGGSHHHHHHHHHHHHHHHHHHHHHHHH-